Protein AF-A0A6C0GDD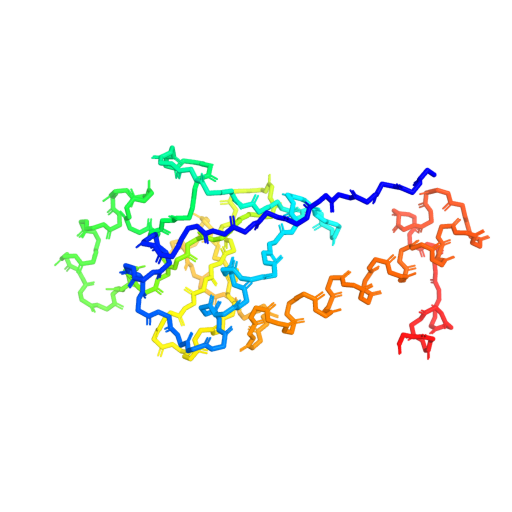3-F1 (afdb_monomer_lite)

Structure (mmCIF, N/CA/C/O backbone):
data_AF-A0A6C0GDD3-F1
#
_entry.id   AF-A0A6C0GDD3-F1
#
loop_
_atom_site.group_PDB
_atom_site.id
_atom_site.type_symbol
_atom_site.label_atom_id
_atom_site.label_alt_id
_atom_site.label_comp_id
_atom_site.label_asym_id
_atom_site.label_entity_id
_atom_site.label_seq_id
_atom_site.pdbx_PDB_ins_code
_atom_site.Cartn_x
_atom_site.Cartn_y
_atom_site.Cartn_z
_atom_site.occupancy
_atom_site.B_iso_or_equiv
_atom_site.auth_seq_id
_atom_site.auth_comp_id
_atom_site.auth_asym_id
_atom_site.auth_atom_id
_atom_site.pdbx_PDB_model_num
ATOM 1 N N . MET A 1 1 ? 23.479 -3.360 -11.610 1.00 35.59 1 MET A N 1
ATOM 2 C CA . MET A 1 1 ? 23.753 -3.430 -10.157 1.00 35.59 1 MET A CA 1
ATOM 3 C C . MET A 1 1 ? 22.566 -4.150 -9.536 1.00 35.59 1 MET A C 1
ATOM 5 O O . MET A 1 1 ? 21.450 -3.741 -9.815 1.00 35.59 1 MET A O 1
ATOM 9 N N . LYS A 1 2 ? 22.756 -5.288 -8.855 1.00 37.88 2 LYS A N 1
ATOM 10 C CA . LYS A 1 2 ? 21.639 -6.031 -8.245 1.00 37.88 2 LYS A CA 1
ATOM 11 C C . LYS A 1 2 ? 21.267 -5.348 -6.931 1.00 37.88 2 LYS A C 1
ATOM 13 O O . LYS A 1 2 ? 21.759 -5.759 -5.884 1.00 37.88 2 LYS A O 1
ATOM 18 N N . ASP A 1 3 ? 20.449 -4.304 -6.995 1.00 48.53 3 ASP A N 1
ATOM 19 C CA . ASP A 1 3 ? 19.828 -3.769 -5.786 1.00 48.53 3 ASP A CA 1
ATOM 20 C C . ASP A 1 3 ? 18.773 -4.767 -5.315 1.00 48.53 3 ASP A C 1
ATOM 22 O O . ASP A 1 3 ? 17.649 -4.859 -5.816 1.00 48.53 3 ASP A O 1
ATOM 26 N N . HIS A 1 4 ? 19.193 -5.599 -4.367 1.00 54.62 4 HIS A N 1
ATOM 27 C CA . HIS A 1 4 ? 18.285 -6.317 -3.497 1.00 54.62 4 HIS A CA 1
ATOM 28 C C . HIS A 1 4 ? 17.823 -5.324 -2.435 1.00 54.62 4 HIS A C 1
ATOM 30 O O . HIS A 1 4 ? 18.379 -5.296 -1.338 1.00 54.62 4 HIS A O 1
ATOM 36 N N . THR A 1 5 ? 16.847 -4.479 -2.772 1.00 60.00 5 THR A N 1
ATOM 37 C CA . THR A 1 5 ? 16.170 -3.656 -1.768 1.00 60.00 5 THR A CA 1
ATOM 38 C C . THR A 1 5 ? 15.570 -4.613 -0.736 1.00 60.00 5 THR A C 1
ATOM 40 O O . THR A 1 5 ? 14.774 -5.479 -1.119 1.00 60.00 5 THR A O 1
ATOM 43 N N . PRO A 1 6 ? 15.997 -4.557 0.537 1.00 77.00 6 PRO A N 1
ATOM 44 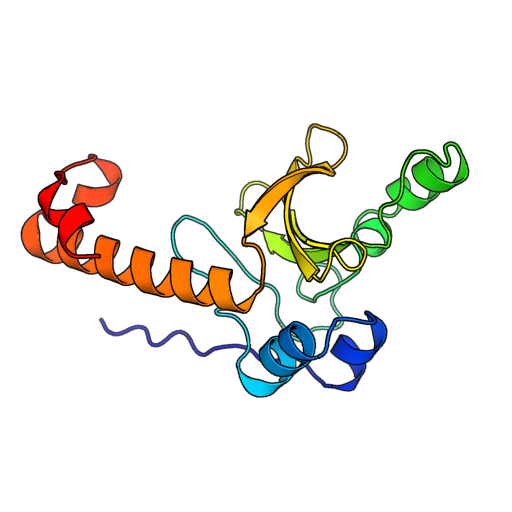C CA . PRO A 1 6 ? 15.458 -5.445 1.553 1.00 77.00 6 PRO A CA 1
ATOM 45 C C . PRO A 1 6 ? 13.966 -5.156 1.732 1.00 77.00 6 PRO A C 1
ATOM 47 O O . PRO A 1 6 ? 13.537 -4.005 1.659 1.00 77.00 6 PRO A O 1
ATOM 50 N N . LEU A 1 7 ? 13.181 -6.213 1.940 1.00 89.19 7 LEU A N 1
ATOM 51 C CA . LEU A 1 7 ? 11.780 -6.072 2.316 1.00 89.19 7 LEU A CA 1
ATOM 52 C C . LEU A 1 7 ? 11.701 -5.691 3.796 1.00 89.19 7 LEU A C 1
ATOM 54 O O . LEU A 1 7 ? 12.372 -6.293 4.638 1.00 89.19 7 LEU A O 1
ATOM 58 N N . SER A 1 8 ? 10.863 -4.709 4.093 1.00 92.06 8 SER A N 1
ATOM 59 C CA . SER A 1 8 ? 10.606 -4.190 5.429 1.00 92.06 8 SER A CA 1
ATOM 60 C C . SER A 1 8 ? 9.335 -4.829 5.984 1.00 92.06 8 SER A C 1
ATOM 62 O O . SER A 1 8 ? 8.241 -4.656 5.444 1.00 92.06 8 SER A O 1
ATOM 64 N N . THR A 1 9 ? 9.486 -5.612 7.051 1.00 96.38 9 THR A N 1
ATOM 65 C CA . THR A 1 9 ? 8.377 -6.225 7.797 1.00 96.38 9 THR A CA 1
ATOM 66 C C . THR A 1 9 ? 7.864 -5.299 8.893 1.00 96.38 9 THR A C 1
ATOM 68 O O . THR A 1 9 ? 8.597 -4.434 9.367 1.00 96.38 9 THR A O 1
ATOM 71 N N . PHE A 1 10 ? 6.648 -5.556 9.371 1.00 96.94 10 PHE A N 1
ATOM 72 C CA . PHE A 1 10 ? 6.016 -4.790 10.444 1.00 96.94 10 PHE A CA 1
ATOM 73 C C . PHE A 1 10 ? 5.876 -5.602 11.730 1.00 96.94 10 PHE A C 1
ATOM 75 O O . PHE A 1 10 ? 5.588 -6.802 11.702 1.00 96.94 10 PHE A O 1
ATOM 82 N N . SER A 1 11 ? 6.023 -4.937 12.875 1.00 97.06 11 SER A N 1
ATOM 83 C CA . SER A 1 11 ? 5.793 -5.535 14.184 1.00 97.06 11 SER A CA 1
ATOM 84 C C . SER A 1 11 ? 4.368 -6.072 14.321 1.00 97.06 11 SER A C 1
ATOM 86 O O . SER A 1 11 ? 3.378 -5.467 13.904 1.00 97.06 11 SER A O 1
ATOM 88 N N . VAL A 1 12 ? 4.258 -7.230 14.972 1.00 97.00 12 VAL A N 1
ATOM 89 C CA . VAL A 1 12 ? 2.978 -7.908 15.222 1.00 97.00 12 VAL A CA 1
ATOM 90 C C . VAL A 1 12 ? 1.973 -6.988 15.916 1.00 97.00 12 VAL A C 1
ATOM 92 O O . VAL A 1 12 ? 0.798 -6.987 15.551 1.00 97.00 12 VAL A O 1
ATOM 95 N N . ASP A 1 13 ? 2.418 -6.208 16.901 1.00 95.00 13 ASP A N 1
ATOM 96 C CA . ASP A 1 13 ? 1.537 -5.345 17.690 1.00 95.00 13 ASP A CA 1
ATOM 97 C C . ASP A 1 13 ? 0.953 -4.204 16.851 1.00 95.00 13 ASP A C 1
ATOM 99 O O . ASP A 1 13 ? -0.248 -3.935 16.944 1.00 95.00 13 ASP A O 1
ATOM 103 N N . ARG A 1 14 ? 1.754 -3.613 15.951 1.00 94.50 14 ARG A N 1
ATOM 104 C CA . ARG A 1 14 ? 1.276 -2.626 14.979 1.00 94.50 14 ARG A CA 1
ATOM 105 C C . ARG A 1 14 ? 0.213 -3.227 14.070 1.00 94.50 14 ARG A C 1
ATOM 107 O O . ARG A 1 14 ? -0.903 -2.715 14.012 1.00 94.50 14 ARG A O 1
ATOM 114 N N . VAL A 1 15 ? 0.521 -4.337 13.396 1.00 96.69 15 VAL A N 1
ATOM 115 C CA . VAL A 1 15 ? -0.388 -4.928 12.397 1.00 96.69 15 VAL A CA 1
ATOM 116 C C . VAL A 1 15 ? -1.690 -5.430 13.041 1.00 96.69 15 VAL A C 1
ATOM 118 O O . VAL A 1 15 ? -2.768 -5.272 12.465 1.00 96.69 15 VAL A O 1
ATOM 121 N N . ARG A 1 16 ? -1.633 -5.974 14.267 1.00 95.31 16 ARG A N 1
ATOM 122 C CA . ARG A 1 16 ? -2.823 -6.433 15.011 1.00 95.31 16 ARG A CA 1
ATOM 123 C C . ARG A 1 16 ? -3.846 -5.328 15.262 1.00 95.31 16 ARG A C 1
ATOM 125 O O . ARG A 1 16 ? -5.037 -5.627 15.328 1.00 95.31 16 ARG A O 1
ATOM 132 N N . SER A 1 17 ? -3.409 -4.075 15.389 1.00 93.62 17 SER A N 1
ATOM 133 C CA . SER A 1 17 ? -4.305 -2.945 15.664 1.00 93.62 17 SER A CA 1
ATOM 134 C C . SER A 1 17 ? -5.294 -2.653 14.522 1.00 93.62 17 SER A C 1
ATOM 136 O O . SER A 1 17 ? -6.352 -2.067 14.758 1.00 93.62 17 SER A O 1
ATOM 138 N N . PHE A 1 18 ? -4.998 -3.118 13.303 1.00 95.12 18 PHE A N 1
ATOM 139 C CA . PHE A 1 18 ? -5.755 -2.793 12.092 1.00 95.12 18 PHE A CA 1
ATOM 140 C C . PHE A 1 18 ? -6.824 -3.817 11.697 1.00 95.12 18 PHE A C 1
ATOM 142 O O . PHE A 1 18 ? -7.537 -3.591 10.725 1.00 95.12 18 PHE A O 1
ATOM 149 N N . GLN A 1 19 ? -6.961 -4.928 12.433 1.00 91.69 19 GLN A N 1
ATOM 150 C CA . GLN A 1 19 ? -7.981 -5.961 12.171 1.00 91.69 19 GLN A CA 1
ATOM 151 C C . GLN A 1 19 ? -7.948 -6.516 10.729 1.00 91.69 19 GLN A C 1
ATOM 153 O O . GLN A 1 19 ? -8.985 -6.807 10.136 1.00 91.69 19 GLN A O 1
ATOM 158 N N . LEU A 1 20 ? -6.749 -6.657 10.156 1.00 97.25 20 LEU A N 1
ATOM 159 C CA . LEU A 1 20 ? -6.557 -7.201 8.809 1.00 97.25 20 LEU A CA 1
ATOM 160 C C . LEU A 1 20 ? -6.942 -8.684 8.745 1.00 97.25 20 LEU A C 1
ATOM 162 O O . LEU A 1 20 ? -6.854 -9.407 9.743 1.00 97.25 20 LEU A O 1
ATOM 166 N N . ASN A 1 21 ? -7.308 -9.164 7.554 1.00 97.44 21 ASN A N 1
ATOM 167 C CA . ASN A 1 21 ? -7.478 -10.597 7.344 1.00 97.44 21 ASN A CA 1
ATOM 168 C C . ASN A 1 21 ? -6.135 -11.339 7.537 1.00 97.44 21 ASN A C 1
ATOM 170 O O . ASN A 1 21 ? -5.051 -10.749 7.488 1.00 97.44 21 ASN A O 1
ATOM 174 N N . LYS A 1 22 ? -6.204 -12.655 7.775 1.00 97.44 22 LYS A N 1
ATOM 175 C CA . LYS A 1 22 ? -5.021 -13.472 8.103 1.00 97.44 22 LYS A CA 1
ATOM 176 C C . LYS A 1 22 ? -3.934 -13.390 7.028 1.00 97.44 22 LYS A C 1
ATOM 178 O O . LYS A 1 22 ? -2.755 -13.369 7.354 1.00 97.44 22 LYS A O 1
ATOM 183 N N . LEU A 1 23 ? -4.336 -13.364 5.762 1.00 97.25 23 LEU A N 1
ATOM 184 C CA . LEU A 1 23 ? -3.420 -13.361 4.630 1.00 97.25 23 LEU A CA 1
ATOM 185 C C . LEU A 1 23 ? -2.612 -12.061 4.556 1.00 97.25 23 LEU A C 1
ATOM 187 O O . LEU A 1 23 ? -1.385 -12.106 4.494 1.00 97.25 23 LEU A O 1
ATOM 191 N N . THR A 1 24 ? -3.283 -10.913 4.643 1.00 98.38 24 THR A N 1
ATOM 192 C CA . THR A 1 24 ? -2.630 -9.601 4.676 1.00 98.38 24 THR A CA 1
ATOM 193 C C . THR A 1 24 ? -1.777 -9.435 5.932 1.00 98.38 24 THR A C 1
ATOM 195 O O . THR A 1 24 ? -0.657 -8.932 5.852 1.00 98.38 24 THR A O 1
ATOM 198 N N . PHE A 1 25 ? -2.269 -9.904 7.084 1.00 98.38 25 PHE A N 1
ATOM 199 C CA . PHE A 1 25 ? -1.514 -9.913 8.336 1.00 98.38 25 PHE A CA 1
ATOM 200 C C . PHE A 1 25 ? -0.194 -10.685 8.195 1.00 98.38 25 PHE A C 1
ATOM 202 O O . PHE A 1 25 ? 0.876 -10.146 8.479 1.00 98.38 25 PHE A O 1
ATOM 209 N N . ASP A 1 26 ? -0.263 -11.934 7.726 1.00 98.19 26 ASP A N 1
ATOM 210 C CA . ASP A 1 26 ? 0.910 -12.797 7.587 1.00 98.19 26 ASP A CA 1
ATOM 211 C C . ASP A 1 26 ? 1.913 -12.222 6.581 1.00 98.19 26 ASP A C 1
ATOM 213 O O . ASP A 1 26 ? 3.119 -12.347 6.796 1.00 98.19 26 ASP A O 1
ATOM 217 N N . PHE A 1 27 ? 1.435 -11.578 5.512 1.00 97.88 27 PHE A N 1
ATOM 218 C CA . PHE A 1 27 ? 2.297 -10.931 4.528 1.00 97.88 27 PHE A CA 1
ATOM 219 C C . PHE A 1 27 ? 3.085 -9.771 5.147 1.00 97.88 27 PHE A C 1
ATOM 221 O O . PHE A 1 27 ? 4.308 -9.752 5.053 1.00 97.88 27 PHE A O 1
ATOM 228 N N . LEU A 1 28 ? 2.422 -8.836 5.832 1.00 97.75 28 LEU A N 1
ATOM 229 C CA . LEU A 1 28 ? 3.092 -7.672 6.429 1.00 97.75 28 LEU A CA 1
ATOM 230 C C . LEU A 1 28 ? 4.093 -8.063 7.527 1.00 97.75 28 LEU A C 1
ATOM 232 O O . LEU A 1 28 ? 5.148 -7.443 7.650 1.00 97.75 28 LEU A O 1
ATOM 236 N N . VAL A 1 29 ? 3.785 -9.098 8.311 1.00 97.75 29 VAL A N 1
ATOM 237 C CA . VAL A 1 29 ? 4.639 -9.535 9.428 1.00 97.75 29 VAL A CA 1
ATOM 238 C C . VAL A 1 29 ? 5.812 -10.403 8.968 1.00 97.75 29 VAL A C 1
ATOM 240 O O . VAL A 1 29 ? 6.907 -10.265 9.505 1.00 97.75 29 VAL A O 1
ATOM 243 N N . ASN A 1 30 ? 5.608 -11.311 8.007 1.00 96.88 30 ASN A N 1
ATOM 244 C CA . ASN A 1 30 ? 6.617 -12.325 7.663 1.00 96.88 30 ASN A CA 1
ATOM 245 C C . ASN A 1 30 ? 7.342 -12.069 6.336 1.00 96.88 30 ASN A C 1
ATOM 247 O O . ASN A 1 30 ? 8.408 -12.644 6.122 1.00 96.88 30 ASN A O 1
ATOM 251 N N . ILE A 1 31 ? 6.758 -11.275 5.433 1.00 94.88 31 ILE A N 1
ATOM 252 C CA . ILE A 1 31 ? 7.302 -11.013 4.091 1.00 94.88 31 ILE A CA 1
ATOM 253 C C . ILE A 1 31 ? 7.720 -9.547 3.973 1.00 94.88 31 ILE A C 1
ATOM 255 O O . ILE A 1 31 ? 8.868 -9.266 3.643 1.00 94.88 31 ILE A O 1
ATOM 259 N N . GLY A 1 32 ? 6.812 -8.627 4.299 1.00 94.81 32 GLY A N 1
ATOM 260 C CA . GLY A 1 32 ? 7.050 -7.191 4.240 1.00 94.81 32 GLY A CA 1
ATOM 261 C C . GLY A 1 32 ? 6.872 -6.584 2.847 1.00 94.81 32 GLY A C 1
ATOM 262 O O . GLY A 1 32 ? 6.466 -7.250 1.895 1.00 94.81 32 GLY A O 1
ATOM 263 N N . LEU A 1 33 ? 7.162 -5.290 2.747 1.00 93.94 33 LEU A N 1
ATOM 264 C CA . LEU A 1 33 ? 7.079 -4.495 1.520 1.00 93.94 33 LEU A CA 1
ATOM 265 C C . LEU A 1 33 ? 8.463 -3.942 1.151 1.00 93.94 33 LEU A C 1
ATOM 267 O O . LEU A 1 33 ? 9.277 -3.715 2.044 1.00 93.94 33 LEU A O 1
ATOM 271 N N . PRO A 1 34 ? 8.773 -3.725 -0.137 1.00 92.56 34 PRO A N 1
ATOM 272 C CA . PRO A 1 34 ? 9.969 -2.970 -0.505 1.00 92.56 34 PRO A CA 1
ATOM 273 C C . PRO A 1 34 ? 9.804 -1.509 -0.073 1.00 92.56 34 PRO A C 1
ATOM 275 O O . PRO A 1 34 ? 8.682 -1.030 -0.021 1.00 92.56 34 PRO A O 1
ATOM 278 N N . ASN A 1 35 ? 10.886 -0.769 0.165 1.00 90.81 35 ASN A N 1
ATOM 279 C CA . ASN A 1 35 ? 10.767 0.668 0.470 1.00 90.81 35 ASN A CA 1
ATOM 280 C C . ASN A 1 35 ? 10.251 1.474 -0.734 1.00 90.81 35 ASN A C 1
ATOM 282 O O . ASN A 1 35 ? 9.495 2.428 -0.584 1.00 90.81 35 ASN A O 1
ATOM 286 N N . GLU A 1 36 ? 10.656 1.076 -1.936 1.00 91.19 36 GLU A N 1
ATOM 287 C CA . GLU A 1 36 ? 10.229 1.679 -3.191 1.00 91.19 36 GLU A CA 1
ATOM 288 C C . GLU A 1 36 ? 10.243 0.638 -4.310 1.00 91.19 36 GLU A C 1
ATOM 290 O O . GLU A 1 36 ? 11.025 -0.322 -4.287 1.00 91.19 36 GLU A O 1
ATOM 295 N N . CYS A 1 37 ? 9.374 0.815 -5.299 1.00 88.31 37 CYS A N 1
ATOM 296 C CA . CYS A 1 37 ? 9.425 0.066 -6.544 1.00 88.31 37 CYS A CA 1
ATOM 297 C C . CYS A 1 37 ? 8.873 0.883 -7.716 1.00 88.31 37 CYS A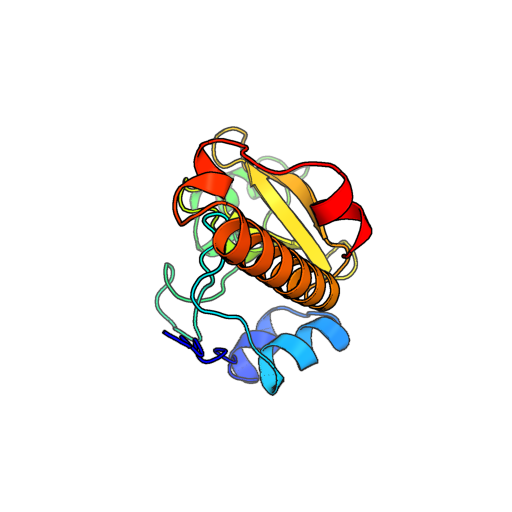 C 1
ATOM 299 O O . CYS A 1 37 ? 8.163 1.875 -7.556 1.00 88.31 37 CYS A O 1
ATOM 301 N N . ALA A 1 38 ? 9.224 0.466 -8.928 1.00 82.31 38 ALA A N 1
ATOM 302 C CA . ALA A 1 38 ? 8.675 1.074 -10.127 1.00 82.31 38 ALA A CA 1
ATOM 303 C C . ALA A 1 38 ? 7.200 0.654 -10.344 1.00 82.31 38 ALA A C 1
ATOM 305 O O . ALA A 1 38 ? 6.846 -0.474 -9.991 1.00 82.31 38 ALA A O 1
ATOM 306 N N . PRO A 1 39 ? 6.375 1.502 -10.988 1.00 76.06 39 PRO A N 1
ATOM 307 C CA . PRO A 1 39 ? 6.651 2.896 -11.337 1.00 76.06 39 PRO A CA 1
ATOM 308 C C . PRO A 1 39 ? 6.261 3.837 -10.185 1.00 76.06 39 PRO A C 1
ATOM 310 O O . PRO A 1 39 ? 5.088 3.954 -9.852 1.00 76.06 39 PRO A O 1
ATOM 313 N N . PHE A 1 40 ? 7.246 4.537 -9.612 1.00 86.19 40 PHE A N 1
ATOM 314 C CA . PHE A 1 40 ? 7.030 5.607 -8.625 1.00 86.19 40 PHE A CA 1
ATOM 315 C C . PHE A 1 40 ? 6.183 5.209 -7.403 1.00 86.19 40 PHE A C 1
ATOM 317 O O . PHE A 1 40 ? 5.432 6.022 -6.879 1.00 86.19 40 PHE A O 1
ATOM 324 N N . LEU A 1 41 ? 6.306 3.971 -6.925 1.00 92.56 41 LEU A N 1
ATOM 325 C CA . LEU A 1 41 ? 5.662 3.533 -5.690 1.00 92.56 41 LEU A CA 1
ATOM 326 C C . LEU A 1 41 ? 6.667 3.603 -4.545 1.00 92.56 41 LEU A C 1
ATOM 328 O O . LEU A 1 41 ? 7.799 3.132 -4.660 1.00 92.56 41 LEU A O 1
ATOM 332 N N . SER A 1 42 ? 6.231 4.158 -3.424 1.00 93.81 42 SER A N 1
ATOM 333 C CA . SER A 1 42 ? 6.965 4.168 -2.159 1.00 93.81 42 SER A CA 1
ATOM 334 C C . SER A 1 42 ? 6.098 3.527 -1.088 1.00 93.81 42 SER A C 1
ATOM 336 O O . SER A 1 42 ? 4.893 3.773 -1.053 1.00 93.81 42 SER A O 1
ATOM 338 N N . PHE A 1 43 ? 6.683 2.706 -0.220 1.00 95.19 43 PHE A N 1
ATOM 339 C CA . PHE A 1 43 ? 5.970 2.079 0.887 1.00 95.19 43 PHE A CA 1
ATOM 340 C C . PHE A 1 43 ? 6.567 2.477 2.226 1.00 95.19 43 PHE A C 1
ATOM 342 O O . PHE A 1 43 ? 7.752 2.781 2.360 1.00 95.19 43 PHE A O 1
ATOM 349 N N . PHE A 1 44 ? 5.694 2.478 3.220 1.00 95.06 44 PHE A N 1
ATOM 350 C CA . PHE A 1 44 ? 6.016 2.826 4.590 1.00 95.06 44 PHE A CA 1
ATOM 351 C C . PHE A 1 44 ? 6.741 1.693 5.317 1.00 95.06 44 PHE A C 1
ATOM 353 O O . PHE A 1 44 ? 6.718 0.533 4.910 1.00 95.06 44 PHE A O 1
ATOM 360 N N . GLU A 1 45 ? 7.392 2.053 6.415 1.00 94.12 45 GLU A N 1
ATOM 361 C CA . GLU A 1 45 ? 8.197 1.176 7.263 1.00 94.12 45 GLU A CA 1
ATOM 362 C C . GLU A 1 45 ? 7.537 0.970 8.635 1.00 94.12 45 GLU A C 1
ATOM 364 O O . GLU A 1 45 ? 6.513 1.572 8.966 1.00 94.12 45 GLU A O 1
ATOM 369 N N . ASP A 1 46 ? 8.100 0.099 9.471 1.00 95.50 46 ASP A N 1
ATOM 370 C CA . ASP A 1 46 ? 7.617 -0.075 10.843 1.00 95.50 46 ASP A CA 1
ATOM 371 C C . ASP A 1 46 ? 8.078 1.087 11.732 1.00 95.50 46 ASP A C 1
ATOM 373 O O . ASP A 1 46 ? 9.117 1.025 12.387 1.00 95.50 46 ASP A O 1
ATOM 377 N N . SER A 1 47 ? 7.314 2.181 11.712 1.00 95.06 47 SER A N 1
ATOM 378 C CA . SER A 1 47 ? 7.665 3.427 12.394 1.00 95.06 47 SER A CA 1
ATOM 379 C C . SER A 1 47 ? 6.470 4.078 13.082 1.00 95.06 47 SER A C 1
ATOM 381 O O . SER A 1 47 ? 5.369 4.149 12.541 1.00 95.06 47 SER A O 1
ATOM 383 N N . ASP A 1 48 ? 6.687 4.606 14.287 1.00 94.94 48 ASP A N 1
ATOM 384 C CA . ASP A 1 48 ? 5.701 5.418 15.012 1.00 94.94 48 ASP A CA 1
ATOM 385 C C . ASP A 1 48 ? 5.560 6.841 14.437 1.00 94.94 48 ASP A C 1
ATOM 387 O O . ASP A 1 48 ? 4.676 7.591 14.850 1.00 94.94 48 ASP A O 1
ATOM 391 N N . GLU A 1 49 ? 6.397 7.228 13.472 1.00 95.06 49 GLU A N 1
ATOM 392 C CA . GLU A 1 49 ? 6.292 8.516 12.788 1.00 95.06 49 GLU A CA 1
ATOM 393 C C . GLU A 1 49 ? 5.157 8.495 11.753 1.00 95.06 49 GLU A C 1
ATOM 395 O O . GLU A 1 49 ? 5.188 7.715 10.803 1.00 95.06 49 GLU A O 1
ATOM 400 N N . ILE A 1 50 ? 4.176 9.392 11.909 1.00 90.44 50 ILE A N 1
ATOM 401 C CA . ILE A 1 50 ? 2.901 9.385 11.165 1.00 90.44 50 ILE A CA 1
ATOM 402 C C . ILE A 1 50 ? 3.031 9.391 9.631 1.00 90.44 50 ILE A C 1
ATOM 404 O O . ILE A 1 50 ? 2.153 8.883 8.943 1.00 90.44 50 ILE A O 1
ATOM 408 N N . TYR A 1 51 ? 4.132 9.932 9.100 1.00 86.75 51 TYR A N 1
ATOM 409 C CA . TYR A 1 51 ? 4.403 10.031 7.659 1.00 86.75 51 TYR A CA 1
ATOM 410 C C . TYR A 1 51 ? 5.368 8.962 7.128 1.00 86.75 51 TYR A C 1
ATOM 412 O O . TYR A 1 51 ? 5.698 8.972 5.946 1.00 86.75 51 TYR A O 1
ATOM 420 N N . LYS A 1 5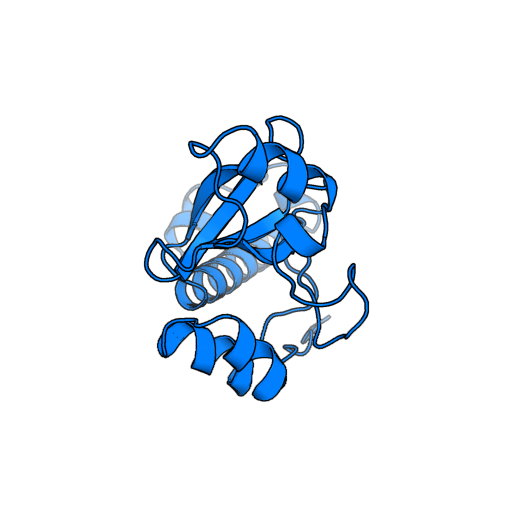2 ? 5.857 8.073 7.999 1.00 91.44 52 LYS A N 1
ATOM 421 C CA . LYS A 1 52 ? 6.760 6.971 7.632 1.00 91.44 52 LYS A CA 1
ATOM 422 C C . LYS A 1 52 ? 6.200 5.603 7.972 1.00 91.44 52 LYS A C 1
ATOM 424 O O . LYS A 1 52 ? 6.634 4.624 7.382 1.00 91.44 52 LYS A O 1
ATOM 429 N N . GLY A 1 53 ? 5.291 5.530 8.940 1.00 94.38 53 GLY A N 1
ATOM 430 C CA . GLY A 1 53 ? 4.632 4.300 9.347 1.00 94.38 53 GLY A CA 1
ATOM 431 C C . GLY A 1 53 ? 3.299 4.058 8.665 1.00 94.38 53 GLY A C 1
ATOM 432 O O . GLY A 1 53 ? 2.720 4.946 8.046 1.00 94.38 53 GLY A O 1
ATOM 433 N N . ILE A 1 54 ? 2.769 2.851 8.850 1.00 96.75 54 ILE A N 1
ATOM 434 C CA . ILE A 1 54 ? 1.388 2.541 8.471 1.00 96.75 54 ILE A CA 1
ATOM 435 C C . ILE A 1 54 ? 0.413 3.030 9.545 1.00 96.75 54 ILE A C 1
ATOM 437 O O . ILE A 1 54 ? 0.591 2.744 10.734 1.00 96.75 54 ILE A O 1
ATOM 441 N N . PHE A 1 55 ? -0.614 3.758 9.112 1.00 97.25 55 PHE A N 1
ATOM 442 C CA . PHE A 1 55 ? -1.645 4.372 9.952 1.00 97.25 55 PHE A CA 1
ATOM 443 C C . PHE A 1 55 ? -2.990 4.371 9.225 1.00 97.25 55 PHE A C 1
ATOM 445 O O . PHE A 1 55 ? -3.057 4.164 8.011 1.00 97.25 55 PHE A O 1
ATOM 452 N N . LYS A 1 56 ? -4.079 4.622 9.958 1.00 97.19 56 LYS A N 1
ATOM 453 C CA . LYS A 1 56 ? -5.370 4.886 9.319 1.00 97.19 56 LYS A CA 1
ATOM 454 C C . LYS A 1 56 ? -5.316 6.202 8.556 1.00 97.19 56 LYS A C 1
ATOM 456 O O . LYS A 1 56 ? -4.716 7.166 9.029 1.00 97.19 56 LYS A O 1
ATOM 461 N N . LEU A 1 57 ? -6.027 6.271 7.437 1.00 97.06 57 LEU A N 1
ATOM 462 C CA . LEU A 1 57 ? -6.141 7.493 6.642 1.00 97.06 57 LEU A CA 1
ATOM 463 C C . LEU A 1 57 ? -6.631 8.686 7.479 1.00 97.06 57 LEU A C 1
ATOM 465 O O . LEU A 1 57 ? -6.046 9.762 7.427 1.00 97.06 57 LEU A O 1
ATOM 469 N N . SER A 1 58 ? -7.653 8.475 8.306 1.00 96.06 58 SER A N 1
ATOM 470 C CA . SER A 1 58 ? -8.218 9.489 9.206 1.00 96.06 58 SER A CA 1
ATOM 471 C C . SER A 1 58 ? -7.259 9.954 10.306 1.00 96.06 58 SER A C 1
ATOM 473 O O . SER A 1 58 ? -7.405 11.063 10.817 1.00 96.06 58 SER A O 1
ATOM 475 N N . ASP A 1 59 ? -6.285 9.127 10.695 1.00 95.00 59 ASP A N 1
ATOM 476 C CA . ASP A 1 59 ? -5.268 9.513 11.673 1.00 95.00 59 ASP A CA 1
ATOM 477 C C . ASP A 1 59 ? -4.203 10.404 11.027 1.00 95.00 59 ASP A C 1
ATOM 479 O O . ASP A 1 59 ? -3.805 11.397 11.632 1.00 95.00 59 ASP A O 1
ATOM 483 N N . VAL A 1 60 ? -3.801 10.096 9.788 1.00 95.12 60 VAL A N 1
ATOM 484 C CA . VAL A 1 60 ? -2.849 10.907 9.008 1.00 95.12 60 VAL A CA 1
ATOM 485 C C . VAL A 1 60 ? -3.468 12.250 8.607 1.00 95.12 60 VAL A C 1
ATOM 487 O O . VAL A 1 60 ? -2.844 13.298 8.769 1.00 95.12 60 VAL A O 1
ATOM 490 N N . TYR A 1 61 ? -4.716 12.236 8.137 1.00 94.44 61 TYR A N 1
ATOM 491 C CA . TYR A 1 61 ? -5.453 13.419 7.696 1.00 94.44 61 TYR A CA 1
ATOM 492 C C . TYR A 1 61 ? -6.572 13.749 8.689 1.00 94.44 61 TYR A C 1
ATOM 494 O O . TYR A 1 61 ? -7.737 13.418 8.475 1.00 94.44 61 TYR A O 1
ATOM 502 N N . GLY A 1 62 ? -6.219 14.427 9.785 1.00 92.81 62 GLY A N 1
ATOM 503 C CA . GLY A 1 62 ? -7.128 14.658 10.917 1.00 92.81 62 GLY A CA 1
ATOM 504 C C . GLY A 1 62 ? -8.467 15.327 10.571 1.00 92.81 62 GLY A C 1
ATOM 505 O O . GLY A 1 62 ? -9.468 15.015 11.207 1.00 92.81 62 GLY A O 1
ATOM 506 N N . PHE A 1 63 ? -8.519 16.170 9.532 1.00 94.50 63 PHE A N 1
ATOM 507 C CA . PHE A 1 63 ? -9.760 16.820 9.078 1.00 94.50 63 PHE A CA 1
ATOM 508 C C . PHE A 1 63 ? -10.811 15.827 8.551 1.00 94.50 63 PHE A C 1
ATOM 510 O O . PHE A 1 63 ? -12.000 16.136 8.515 1.00 94.50 63 PHE A O 1
ATOM 517 N N . LEU A 1 64 ? -10.399 14.617 8.154 1.00 95.88 64 LEU A N 1
ATOM 518 C CA . LEU A 1 64 ? -11.322 13.573 7.713 1.00 95.88 64 LEU A CA 1
ATOM 519 C C . LEU A 1 64 ? -12.215 13.070 8.850 1.00 95.88 64 LEU A C 1
ATOM 521 O O . LEU A 1 64 ? -13.315 12.593 8.574 1.00 95.88 64 LEU A O 1
ATOM 525 N N . LYS A 1 65 ? -11.767 13.194 10.109 1.00 94.56 65 LYS A N 1
ATOM 526 C CA . LYS A 1 65 ? -12.577 12.860 11.291 1.00 94.56 65 LYS A CA 1
ATOM 527 C C . LYS A 1 65 ? -13.796 13.773 11.388 1.00 94.56 65 LYS A C 1
ATOM 529 O O . LYS A 1 65 ? -14.907 13.275 11.528 1.00 94.56 65 LYS A O 1
ATOM 534 N N . ASP A 1 66 ? -13.600 15.072 11.186 1.00 94.88 66 ASP A N 1
ATOM 535 C CA . ASP A 1 66 ? -14.691 16.049 11.192 1.00 94.88 66 ASP A CA 1
ATOM 536 C C . ASP A 1 66 ? -15.688 15.755 10.054 1.00 94.88 66 ASP A C 1
ATOM 538 O O . ASP A 1 66 ? -16.896 15.690 10.272 1.00 94.88 66 ASP A O 1
ATOM 542 N N . ILE A 1 67 ? -15.190 15.454 8.846 1.00 94.50 67 ILE A N 1
ATOM 543 C CA . ILE A 1 67 ? -16.037 15.136 7.682 1.00 94.50 67 ILE A CA 1
ATOM 544 C C . ILE A 1 67 ? -16.899 13.887 7.916 1.00 94.50 67 ILE A C 1
ATOM 546 O O . ILE A 1 67 ? -18.086 13.893 7.580 1.00 94.50 67 ILE A O 1
ATOM 550 N N . GLN A 1 68 ? -16.331 12.810 8.472 1.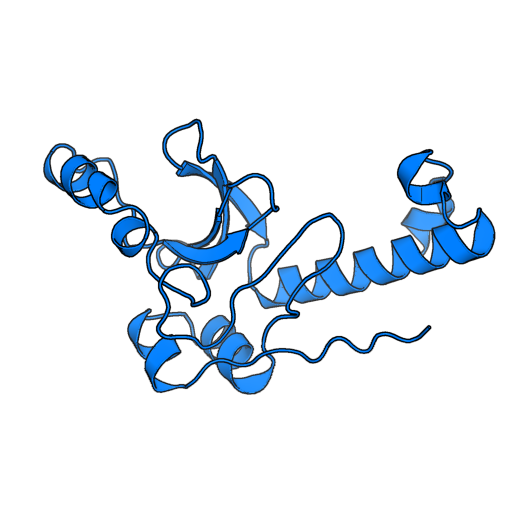00 94.00 68 GLN A N 1
ATOM 551 C CA . GLN A 1 68 ? -17.098 11.586 8.744 1.00 94.00 68 GLN A CA 1
ATOM 552 C C . GLN A 1 68 ? -18.080 11.750 9.918 1.00 94.00 68 GLN A C 1
ATOM 554 O O . GLN A 1 68 ? -19.123 11.096 9.932 1.00 94.00 68 GLN A O 1
ATOM 559 N N . GLU A 1 69 ? -17.776 12.618 10.891 1.00 93.12 69 GLU A N 1
ATOM 560 C CA . GLU A 1 69 ? -18.690 12.960 11.989 1.00 93.12 69 GLU A CA 1
ATOM 561 C C . GLU A 1 69 ? -19.886 13.786 11.494 1.00 93.12 69 GLU A C 1
ATOM 563 O O . GLU A 1 69 ? -21.026 13.526 11.887 1.00 93.12 69 GLU A O 1
ATOM 568 N N . GLU A 1 70 ? -19.649 14.742 10.593 1.00 95.56 70 GLU A N 1
ATOM 569 C CA . GLU A 1 70 ? -20.692 15.588 10.006 1.00 95.56 70 GLU A CA 1
ATOM 570 C C . GLU A 1 70 ? -21.537 14.857 8.952 1.00 95.56 70 GLU A C 1
ATOM 572 O O . GLU A 1 70 ? -22.715 15.177 8.761 1.00 95.56 70 GLU A O 1
ATOM 577 N N . ASN A 1 71 ? -20.962 13.868 8.260 1.00 90.88 71 ASN A N 1
ATOM 578 C CA . ASN A 1 71 ? -21.632 13.133 7.194 1.00 90.88 71 ASN A CA 1
ATOM 579 C C . ASN A 1 71 ? -21.294 11.638 7.228 1.00 90.88 71 ASN A C 1
ATOM 581 O O . ASN A 1 71 ? -20.273 11.186 6.710 1.00 90.88 71 ASN A O 1
ATOM 585 N N . SER A 1 72 ? -22.246 10.853 7.732 1.00 86.50 72 SER A N 1
ATOM 586 C CA . SER A 1 72 ? -22.134 9.398 7.878 1.00 86.50 72 SER A CA 1
ATOM 587 C C . SER A 1 72 ? -22.032 8.609 6.566 1.00 86.50 72 SER A C 1
ATOM 589 O O . SER A 1 72 ? -21.828 7.395 6.608 1.00 86.50 72 SER A O 1
ATOM 591 N N . ASN A 1 73 ? -22.171 9.258 5.402 1.00 89.12 73 ASN A N 1
ATOM 592 C CA . ASN A 1 73 ? -21.893 8.619 4.113 1.00 89.12 73 ASN A CA 1
ATOM 593 C C . ASN A 1 73 ? -20.391 8.452 3.854 1.00 89.12 73 ASN A C 1
ATOM 595 O O . ASN A 1 73 ? -20.012 7.626 3.024 1.00 89.12 73 ASN A O 1
ATOM 599 N N . TYR A 1 74 ? -19.544 9.209 4.553 1.00 90.44 74 TYR A N 1
ATOM 600 C CA . TYR A 1 74 ? -18.100 9.040 4.494 1.00 90.44 74 TYR A CA 1
ATOM 601 C C . TYR A 1 74 ? -17.619 8.117 5.612 1.00 90.44 74 TYR A C 1
ATOM 603 O O . TYR A 1 74 ? -18.083 8.157 6.748 1.00 90.44 74 TYR A O 1
ATOM 611 N N . SER A 1 75 ? -16.661 7.262 5.275 1.00 91.69 75 SER A N 1
ATOM 612 C CA . SER A 1 75 ? -15.957 6.397 6.215 1.00 91.69 75 SER A CA 1
ATOM 613 C C . SER A 1 75 ? -14.513 6.368 5.741 1.00 91.69 75 SER A C 1
ATOM 615 O O . SER A 1 75 ? -14.280 5.995 4.592 1.00 91.69 75 SER A O 1
ATOM 617 N N . PHE A 1 76 ? -13.562 6.764 6.586 1.00 96.44 76 PHE A N 1
ATOM 618 C CA . PHE A 1 76 ? -12.135 6.759 6.235 1.00 96.44 76 PHE A CA 1
ATOM 619 C C . PHE A 1 76 ? -11.315 5.800 7.109 1.00 96.44 76 PHE A C 1
ATOM 621 O O . PHE A 1 76 ? -10.252 5.342 6.698 1.00 96.44 76 PHE A O 1
ATOM 628 N N . ASP A 1 77 ? -11.846 5.410 8.272 1.00 95.62 77 ASP A N 1
ATOM 629 C CA . ASP A 1 77 ? -11.183 4.521 9.238 1.00 95.62 77 ASP A CA 1
ATOM 630 C C . ASP A 1 77 ? -10.892 3.103 8.720 1.00 95.62 77 ASP A C 1
ATOM 632 O O . ASP A 1 77 ? -10.110 2.377 9.337 1.00 95.62 77 ASP A O 1
ATOM 636 N N . GLN A 1 78 ? -11.523 2.681 7.617 1.00 96.50 78 GLN A N 1
ATOM 637 C CA . GLN A 1 78 ? -11.238 1.386 6.995 1.00 96.50 78 GLN A CA 1
ATOM 638 C C . GLN A 1 78 ? -9.951 1.369 6.166 1.00 96.50 78 GLN A C 1
ATOM 640 O O . GLN A 1 78 ? -9.511 0.286 5.788 1.00 96.50 78 GLN A O 1
ATOM 645 N N . TYR A 1 79 ? -9.384 2.532 5.845 1.00 98.25 79 TYR A N 1
ATOM 646 C CA . TYR A 1 79 ? -8.199 2.635 5.002 1.00 98.25 79 TYR A CA 1
ATOM 647 C C . TYR A 1 79 ? -6.940 2.667 5.854 1.00 98.25 79 TYR A C 1
ATOM 649 O O . TYR A 1 79 ? -6.745 3.598 6.635 1.00 98.25 79 TYR A O 1
ATOM 657 N N . ILE A 1 80 ? -6.078 1.668 5.682 1.00 98.31 80 ILE A N 1
ATOM 658 C CA . ILE A 1 80 ? -4.741 1.634 6.283 1.00 98.31 80 ILE A CA 1
ATOM 659 C C . ILE A 1 80 ? -3.740 2.009 5.202 1.00 98.31 80 ILE A C 1
ATOM 661 O O . ILE A 1 80 ? -3.570 1.246 4.252 1.00 98.31 80 ILE A O 1
ATOM 665 N N . ILE A 1 81 ? -3.104 3.173 5.323 1.00 97.69 81 ILE A N 1
ATOM 666 C CA . ILE A 1 81 ? -2.122 3.624 4.339 1.00 97.69 81 ILE A CA 1
ATOM 667 C C . ILE A 1 81 ? -0.861 2.776 4.480 1.00 97.69 81 ILE A C 1
ATOM 669 O O . ILE A 1 81 ? -0.321 2.641 5.578 1.00 97.69 81 ILE A O 1
ATOM 673 N N . ILE A 1 82 ? -0.401 2.226 3.361 1.00 97.19 82 ILE A N 1
ATOM 674 C CA . ILE A 1 82 ? 0.814 1.413 3.269 1.00 97.19 82 ILE A CA 1
ATOM 675 C C . ILE A 1 82 ? 1.904 2.053 2.409 1.00 97.19 82 ILE A C 1
ATOM 677 O O . ILE A 1 82 ? 3.031 1.568 2.408 1.00 97.19 82 ILE A O 1
ATOM 681 N N . GLY A 1 83 ? 1.588 3.131 1.692 1.00 96.06 83 GLY A N 1
ATOM 682 C CA . GLY A 1 83 ? 2.526 3.811 0.810 1.00 96.06 83 GLY A CA 1
ATOM 683 C C . GLY A 1 83 ? 1.894 4.959 0.029 1.00 96.06 83 GLY A C 1
ATOM 684 O O . GLY A 1 83 ? 0.781 5.389 0.337 1.00 96.06 83 GLY A O 1
ATOM 685 N N . SER A 1 84 ? 2.596 5.432 -1.000 1.00 95.50 84 SER A N 1
ATOM 686 C CA . SER A 1 84 ? 2.121 6.459 -1.930 1.00 95.50 84 SER A CA 1
ATOM 687 C C . SER A 1 84 ? 2.678 6.272 -3.340 1.00 95.50 84 SER A C 1
ATOM 689 O O . SER A 1 84 ? 3.705 5.618 -3.537 1.00 95.50 84 SER A O 1
ATOM 691 N N . ASP A 1 85 ? 2.037 6.927 -4.302 1.00 94.56 85 ASP A N 1
ATOM 692 C CA . ASP A 1 85 ? 2.515 7.073 -5.682 1.00 94.56 85 ASP A CA 1
ATOM 693 C C . ASP A 1 85 ? 3.523 8.226 -5.881 1.00 94.56 85 ASP A C 1
ATOM 695 O O . ASP A 1 85 ? 3.721 8.704 -7.000 1.00 94.56 85 ASP A O 1
ATOM 699 N N . VAL A 1 86 ? 4.110 8.743 -4.789 1.00 88.25 86 VAL A N 1
ATOM 700 C CA . VAL A 1 86 ? 5.065 9.871 -4.784 1.00 88.25 86 VAL A CA 1
ATOM 701 C C . VAL A 1 86 ? 4.455 11.207 -5.265 1.00 88.25 86 VAL A C 1
ATOM 703 O O . VAL A 1 86 ? 5.103 12.249 -5.183 1.00 88.25 86 VAL A O 1
ATOM 706 N N . SER A 1 87 ? 3.178 11.223 -5.658 1.00 89.25 87 SER A N 1
ATOM 707 C CA . SER A 1 87 ? 2.411 12.414 -6.052 1.00 89.25 87 SER A CA 1
ATOM 708 C C . SER A 1 87 ? 1.381 12.824 -4.997 1.00 89.25 87 SER A C 1
ATOM 710 O O . SER A 1 87 ? 0.536 13.674 -5.256 1.00 89.25 87 SER A O 1
ATOM 712 N N . GLY A 1 88 ? 1.463 12.238 -3.799 1.00 86.56 88 GLY A N 1
ATOM 713 C CA . GLY A 1 88 ? 0.598 12.556 -2.664 1.00 86.56 88 GLY A CA 1
ATOM 714 C C . GLY A 1 88 ? -0.618 11.644 -2.513 1.00 86.56 88 GLY A C 1
ATOM 715 O O . GLY A 1 88 ? -1.303 11.758 -1.499 1.00 86.56 88 GLY A O 1
ATOM 716 N N . ASN A 1 89 ? -0.861 10.712 -3.443 1.00 95.88 89 ASN A N 1
ATOM 717 C CA . ASN A 1 89 ? -2.000 9.799 -3.366 1.00 95.88 89 ASN A CA 1
ATOM 718 C C . ASN A 1 89 ? -1.652 8.563 -2.524 1.00 95.88 89 ASN A C 1
ATOM 720 O O . ASN A 1 89 ? -0.708 7.833 -2.858 1.00 95.88 89 ASN A O 1
ATOM 724 N N . PRO A 1 90 ? -2.392 8.299 -1.433 1.00 97.25 90 PRO A N 1
ATOM 725 C CA . PRO A 1 90 ? -2.168 7.120 -0.614 1.00 97.25 90 PRO A CA 1
ATOM 726 C C . PRO A 1 90 ? -2.474 5.815 -1.354 1.00 97.25 90 PRO A C 1
ATOM 728 O O . PRO A 1 90 ? -3.501 5.675 -2.017 1.00 97.25 90 PRO A O 1
ATOM 731 N N . ILE A 1 91 ? -1.626 4.814 -1.134 1.00 97.75 91 ILE A N 1
ATOM 732 C CA . ILE A 1 91 ? -1.918 3.408 -1.420 1.00 97.75 91 ILE A CA 1
ATOM 733 C C . ILE A 1 91 ? -2.389 2.793 -0.108 1.00 97.75 91 ILE A C 1
ATOM 735 O O . ILE A 1 91 ? -1.665 2.842 0.891 1.00 97.75 91 ILE A O 1
ATOM 739 N N . ALA A 1 92 ? -3.595 2.233 -0.081 1.00 98.38 92 ALA A N 1
ATOM 740 C CA . ALA A 1 92 ? -4.233 1.805 1.155 1.00 98.38 92 ALA A CA 1
ATOM 741 C C . ALA A 1 92 ? -4.848 0.406 1.074 1.00 98.38 92 ALA A C 1
ATOM 743 O O . ALA A 1 92 ? -5.379 -0.017 0.051 1.00 98.38 92 ALA A O 1
ATOM 744 N N . ILE A 1 93 ? -4.832 -0.294 2.207 1.00 98.69 93 ILE A N 1
ATOM 745 C CA . ILE A 1 93 ? -5.601 -1.521 2.421 1.00 98.69 93 ILE A CA 1
ATOM 746 C C . ILE A 1 93 ? -7.006 -1.134 2.882 1.00 98.69 93 ILE A C 1
ATOM 748 O O . ILE A 1 93 ? -7.147 -0.421 3.878 1.00 98.69 93 ILE A O 1
ATOM 752 N N . ASN A 1 94 ? -8.043 -1.656 2.225 1.00 98.38 94 ASN A N 1
ATOM 753 C CA . ASN A 1 94 ? -9.429 -1.478 2.654 1.00 98.38 94 ASN A CA 1
ATOM 754 C C . ASN A 1 94 ? -9.907 -2.648 3.526 1.00 98.38 94 ASN A C 1
ATOM 756 O O . ASN A 1 94 ? -10.270 -3.720 3.036 1.00 98.38 94 ASN A O 1
ATOM 760 N N . THR A 1 95 ? -9.977 -2.430 4.838 1.00 97.75 95 THR A N 1
ATOM 761 C CA . THR A 1 95 ? -10.363 -3.469 5.809 1.00 97.75 95 THR A CA 1
ATOM 762 C C . THR A 1 95 ? -11.835 -3.881 5.732 1.00 97.75 95 THR A C 1
ATOM 764 O O . THR A 1 95 ? -12.191 -4.958 6.204 1.00 97.75 95 THR A O 1
ATOM 767 N N . LYS A 1 96 ? -12.700 -3.080 5.094 1.00 96.44 96 LYS A N 1
ATOM 768 C CA . LYS A 1 96 ? -14.121 -3.411 4.877 1.00 96.44 96 LYS A CA 1
ATOM 769 C C . LYS A 1 96 ? -14.379 -4.185 3.581 1.00 96.44 96 LYS A C 1
ATOM 771 O O . LYS A 1 96 ? -15.478 -4.707 3.410 1.00 96.44 96 LYS A O 1
ATOM 776 N N . LYS A 1 97 ? -13.396 -4.271 2.680 1.00 96.88 97 LYS A N 1
ATOM 777 C CA . LYS A 1 97 ? -13.492 -4.971 1.389 1.00 96.88 97 LYS A CA 1
ATOM 778 C C . LYS A 1 97 ? -12.432 -6.071 1.283 1.00 96.88 97 LYS A C 1
ATOM 780 O O . LYS A 1 97 ? -11.619 -6.054 0.373 1.00 96.88 97 LYS A O 1
ATOM 785 N N . ASP A 1 98 ? -12.413 -6.988 2.247 1.00 97.31 98 ASP A N 1
ATOM 786 C CA . ASP A 1 98 ? -11.492 -8.142 2.285 1.00 97.31 98 ASP A CA 1
ATOM 787 C C . ASP A 1 98 ? -10.005 -7.796 2.044 1.00 97.31 98 ASP A C 1
ATOM 789 O O . ASP A 1 98 ? -9.258 -8.544 1.420 1.00 97.31 98 ASP A O 1
ATOM 793 N N . CYS A 1 99 ? -9.568 -6.634 2.541 1.00 98.50 99 CYS A N 1
ATOM 794 C CA . CYS A 1 99 ? -8.193 -6.154 2.415 1.00 98.50 99 CYS A CA 1
ATOM 795 C C . CYS A 1 99 ? -7.682 -6.032 0.964 1.00 98.50 99 CYS A C 1
ATOM 797 O O . CYS A 1 99 ? -6.484 -6.222 0.724 1.00 98.50 99 CYS A O 1
ATOM 799 N N . ILE A 1 100 ? -8.550 -5.660 0.011 1.00 98.56 100 ILE A N 1
ATOM 800 C CA . ILE A 1 100 ? -8.085 -5.174 -1.297 1.00 98.56 100 ILE A CA 1
ATOM 801 C C . ILE A 1 100 ? -7.187 -3.939 -1.133 1.00 98.56 100 ILE A C 1
ATOM 803 O O . ILE A 1 100 ? -7.289 -3.203 -0.145 1.00 98.56 100 ILE A O 1
ATOM 807 N N . ILE A 1 101 ? -6.334 -3.712 -2.127 1.00 98.56 101 ILE A N 1
ATOM 808 C CA . ILE A 1 101 ? -5.507 -2.516 -2.249 1.00 98.56 101 ILE A CA 1
ATOM 809 C C . ILE A 1 101 ? -6.237 -1.511 -3.134 1.00 98.56 101 ILE A C 1
ATOM 811 O O . ILE A 1 101 ? -6.633 -1.829 -4.260 1.00 98.56 101 ILE A O 1
ATOM 815 N N . GLU A 1 102 ? -6.404 -0.300 -2.620 1.00 98.50 102 GLU A N 1
ATOM 816 C CA . GLU A 1 102 ? -6.993 0.829 -3.329 1.00 98.50 102 GLU A CA 1
ATOM 817 C C . GLU A 1 102 ? -5.997 1.998 -3.349 1.00 98.50 102 GLU A C 1
ATOM 819 O O . GLU A 1 102 ? -5.280 2.247 -2.379 1.00 98.50 102 GLU A O 1
ATOM 824 N N . TRP A 1 103 ? -5.950 2.700 -4.476 1.00 98.00 103 TRP A N 1
ATOM 825 C CA . TRP A 1 103 ? -5.279 3.988 -4.624 1.00 98.00 103 TRP A CA 1
ATOM 826 C C . TRP A 1 103 ? -6.304 5.084 -4.330 1.00 98.00 103 TRP A C 1
ATOM 828 O O . TRP A 1 103 ? -7.444 4.997 -4.793 1.00 98.00 103 TRP A O 1
ATOM 838 N N . LEU A 1 104 ? -5.937 6.068 -3.513 1.00 98.19 104 LEU A N 1
ATOM 839 C CA . LEU A 1 104 ? -6.859 7.082 -3.008 1.00 98.19 104 LEU A CA 1
ATOM 840 C C . LEU A 1 104 ? -6.502 8.457 -3.578 1.00 98.19 104 LEU A C 1
ATOM 842 O O . LEU A 1 104 ? -5.422 8.970 -3.293 1.00 98.19 104 LEU A O 1
ATOM 846 N N . ASP A 1 105 ? -7.419 9.063 -4.331 1.00 97.25 105 ASP A N 1
ATOM 847 C CA . ASP A 1 105 ? -7.198 10.367 -4.964 1.00 97.25 105 ASP A CA 1
ATOM 848 C C . ASP A 1 105 ? -7.232 11.496 -3.925 1.00 97.25 105 ASP A C 1
ATOM 850 O O . ASP A 1 105 ? -8.297 11.873 -3.429 1.00 97.25 105 ASP A O 1
ATOM 854 N N . HIS A 1 106 ? -6.071 12.044 -3.568 1.00 94.25 106 HIS A N 1
ATOM 855 C CA . HIS A 1 106 ? -5.995 13.081 -2.536 1.00 94.25 106 HIS A CA 1
ATOM 856 C C . HIS A 1 106 ? -6.617 14.424 -2.960 1.00 94.25 106 HIS A C 1
ATOM 858 O O . HIS A 1 106 ? -6.930 15.239 -2.089 1.00 94.25 106 HIS A O 1
ATOM 864 N N . GLU A 1 107 ? -6.842 14.642 -4.259 1.00 94.75 107 GLU A N 1
ATOM 865 C CA . GLU A 1 107 ? -7.481 15.846 -4.805 1.00 94.75 107 GLU A CA 1
ATOM 866 C C . GLU A 1 107 ? -9.013 15.702 -4.896 1.00 94.75 107 GLU A C 1
ATOM 868 O O . GLU A 1 107 ? -9.731 16.701 -4.970 1.00 94.75 107 GLU A O 1
ATOM 873 N N . ASP A 1 108 ? -9.535 14.473 -4.827 1.00 95.25 108 ASP A N 1
ATOM 874 C CA . ASP A 1 108 ? -10.970 14.154 -4.868 1.00 95.25 108 ASP A CA 1
ATOM 875 C C . ASP A 1 108 ? -11.436 13.454 -3.584 1.00 95.25 108 ASP A C 1
ATOM 877 O O . ASP A 1 108 ? -12.026 12.374 -3.592 1.00 95.25 108 ASP A O 1
ATOM 881 N N . LEU A 1 109 ? -11.132 14.073 -2.439 1.00 94.75 109 LEU A N 1
ATOM 882 C CA . LEU A 1 109 ? -11.557 13.617 -1.110 1.00 94.75 109 LEU A CA 1
ATOM 883 C C . LEU A 1 109 ? -11.260 12.124 -0.852 1.00 94.75 109 LEU A C 1
ATOM 885 O O . LEU A 1 109 ? -12.060 11.405 -0.247 1.00 94.75 109 LEU A O 1
ATOM 889 N N . PHE A 1 110 ? -10.099 11.655 -1.307 1.00 96.81 110 PHE A N 1
ATOM 890 C CA . PHE A 1 110 ? -9.672 10.259 -1.211 1.00 96.81 110 PHE A CA 1
ATOM 891 C C . PHE A 1 110 ? -10.654 9.288 -1.869 1.00 96.81 110 PHE A C 1
ATOM 893 O O . PHE A 1 110 ? -10.915 8.200 -1.338 1.00 96.81 110 PHE A O 1
ATOM 900 N N . SER A 1 111 ? -11.215 9.666 -3.022 1.00 96.12 111 SER A N 1
ATOM 901 C CA . SER A 1 111 ? -12.015 8.750 -3.824 1.00 96.12 111 SER A CA 1
ATOM 902 C C . SER A 1 111 ? -11.172 7.524 -4.187 1.00 96.12 111 SER A C 1
ATOM 904 O O . SER A 1 111 ? -10.008 7.609 -4.583 1.00 96.12 111 SER A O 1
ATOM 906 N N . ALA A 1 112 ? -11.739 6.345 -3.928 1.00 97.62 112 ALA A N 1
ATOM 907 C CA . ALA A 1 112 ? -10.996 5.096 -3.978 1.00 97.62 112 ALA A CA 1
ATOM 908 C C . ALA A 1 112 ? -11.064 4.472 -5.372 1.00 97.62 112 ALA A C 1
ATOM 910 O O . ALA A 1 112 ? -12.152 4.238 -5.908 1.00 97.62 112 ALA A O 1
ATOM 911 N N . GLN A 1 113 ? -9.901 4.128 -5.918 1.00 97.88 113 GLN A N 1
ATOM 912 C CA . GLN A 1 113 ? -9.758 3.365 -7.149 1.00 97.88 113 GLN A CA 1
ATOM 913 C C . GLN A 1 113 ? -9.147 1.999 -6.848 1.00 97.88 113 GLN A C 1
ATOM 915 O O . GLN A 1 113 ? -8.215 1.871 -6.056 1.00 97.88 113 GLN A O 1
ATOM 920 N N . PHE A 1 114 ? -9.684 0.957 -7.479 1.00 98.19 114 PHE A N 1
ATOM 921 C CA . PHE A 1 114 ? -9.161 -0.397 -7.331 1.00 98.19 114 PHE A CA 1
ATOM 922 C C . PHE A 1 114 ? -7.729 -0.488 -7.876 1.00 98.19 114 PHE A C 1
ATOM 924 O O . PHE A 1 114 ? -7.484 -0.080 -9.009 1.00 98.19 114 PHE A O 1
ATOM 931 N N . MET A 1 115 ? -6.818 -1.077 -7.095 1.00 96.69 115 MET A N 1
ATOM 932 C CA . MET A 1 115 ? -5.435 -1.330 -7.509 1.00 96.69 115 MET A CA 1
ATOM 933 C C . MET A 1 115 ? -5.153 -2.835 -7.615 1.00 96.69 115 MET A C 1
ATOM 935 O O . MET A 1 115 ? -4.829 -3.334 -8.689 1.00 96.69 115 MET A O 1
ATOM 939 N N . ASN A 1 116 ? -5.346 -3.590 -6.528 1.00 98.19 116 ASN A N 1
ATOM 940 C CA . ASN A 1 116 ? -5.136 -5.044 -6.494 1.00 98.19 116 ASN A CA 1
ATOM 941 C C . ASN A 1 116 ? -6.126 -5.717 -5.538 1.00 98.19 116 ASN A C 1
ATOM 943 O O . ASN A 1 116 ? -6.546 -5.118 -4.552 1.00 98.19 116 ASN A O 1
ATOM 947 N N . SER A 1 117 ? -6.468 -6.992 -5.759 1.00 98.06 117 SER A N 1
ATOM 948 C CA . SER A 1 117 ? -7.406 -7.689 -4.862 1.00 98.06 117 SER A CA 1
ATOM 949 C C . SER A 1 117 ? -6.767 -8.162 -3.552 1.00 98.06 117 SER A C 1
ATOM 951 O O . SER A 1 117 ? -7.478 -8.616 -2.665 1.00 98.06 117 SER A O 1
ATOM 953 N N . SER A 1 118 ? -5.443 -8.074 -3.407 1.00 98.25 118 SER A N 1
ATOM 954 C CA . SER A 1 118 ? -4.734 -8.337 -2.148 1.00 98.25 118 SER A CA 1
ATOM 955 C C . SER A 1 118 ? -3.313 -7.776 -2.184 1.00 98.25 118 SER A C 1
ATOM 957 O O . SER A 1 118 ? -2.768 -7.497 -3.255 1.00 98.25 118 SER A O 1
ATOM 959 N N . ILE A 1 119 ? -2.680 -7.683 -1.012 1.00 97.62 119 ILE A N 1
ATOM 960 C CA . ILE A 1 119 ? -1.267 -7.298 -0.900 1.00 97.62 119 ILE A CA 1
ATOM 961 C C . ILE A 1 119 ? -0.329 -8.320 -1.565 1.00 97.62 119 ILE A C 1
ATOM 963 O O . ILE A 1 119 ? 0.693 -7.934 -2.126 1.00 97.62 119 ILE A O 1
ATOM 967 N N . GLN A 1 120 ? -0.691 -9.610 -1.573 1.00 96.75 120 GLN A N 1
ATOM 968 C CA . GLN A 1 120 ? 0.101 -10.636 -2.259 1.00 96.75 120 GLN A CA 1
ATOM 969 C C . GLN A 1 120 ? 0.066 -10.454 -3.770 1.00 96.75 120 GLN A C 1
ATOM 971 O O . GLN A 1 120 ? 1.118 -10.450 -4.398 1.00 96.75 120 GLN A O 1
ATOM 976 N N . GLN A 1 121 ? -1.121 -10.222 -4.337 1.00 96.88 121 GLN A N 1
ATOM 977 C CA . GLN A 1 121 ? -1.252 -9.932 -5.765 1.00 96.88 121 GLN A CA 1
ATOM 978 C C . GLN A 1 121 ? -0.539 -8.637 -6.152 1.00 96.88 121 GLN A C 1
ATOM 980 O O . GLN A 1 121 ? 0.071 -8.581 -7.211 1.00 96.88 121 GLN A O 1
ATOM 985 N N . MET A 1 122 ? -0.566 -7.608 -5.298 1.00 96.06 122 MET A N 1
ATOM 986 C CA . MET A 1 122 ? 0.237 -6.403 -5.524 1.00 96.06 122 MET A CA 1
ATOM 987 C C . MET A 1 122 ? 1.733 -6.742 -5.573 1.00 96.06 122 MET A C 1
ATOM 989 O O . MET A 1 122 ? 2.424 -6.329 -6.501 1.00 96.06 122 MET A O 1
ATOM 993 N N . GLY A 1 123 ? 2.228 -7.542 -4.623 1.00 93.81 123 GLY A N 1
ATOM 994 C CA . GLY A 1 123 ? 3.610 -8.026 -4.626 1.00 93.81 123 GLY A CA 1
ATOM 995 C C . GLY A 1 123 ? 3.967 -8.813 -5.893 1.00 93.81 123 GLY A C 1
ATOM 996 O O . GLY A 1 123 ? 5.019 -8.579 -6.484 1.00 93.81 123 GLY A O 1
ATOM 997 N N . GLU A 1 124 ? 3.081 -9.698 -6.351 1.00 93.56 124 GLU A N 1
ATOM 998 C CA . GLU A 1 124 ? 3.237 -10.441 -7.608 1.00 93.56 124 GLU A CA 1
ATOM 999 C C . GLU A 1 124 ? 3.294 -9.497 -8.819 1.00 93.56 124 GLU A C 1
ATOM 1001 O O . GLU A 1 124 ? 4.223 -9.599 -9.621 1.00 93.56 124 GLU A O 1
ATOM 1006 N N . CYS A 1 125 ? 2.376 -8.528 -8.917 1.00 93.44 125 CYS A N 1
ATOM 1007 C CA . CYS A 1 125 ? 2.372 -7.517 -9.975 1.00 93.44 125 CYS A CA 1
ATOM 1008 C C . CYS A 1 125 ? 3.669 -6.698 -9.997 1.00 93.44 125 CYS A C 1
ATOM 1010 O O . CYS A 1 125 ? 4.231 -6.485 -11.068 1.00 93.44 125 CYS A O 1
ATOM 1012 N N . ILE A 1 126 ? 4.182 -6.286 -8.833 1.00 91.38 126 ILE A N 1
ATOM 1013 C CA . ILE A 1 126 ? 5.453 -5.552 -8.726 1.00 91.38 126 ILE A CA 1
ATOM 1014 C C . ILE A 1 126 ? 6.617 -6.404 -9.243 1.00 91.38 126 ILE A C 1
ATOM 1016 O O . ILE A 1 126 ? 7.481 -5.903 -9.962 1.00 91.38 126 ILE A O 1
ATOM 1020 N N . VAL A 1 127 ? 6.652 -7.696 -8.904 1.00 90.62 127 VAL A N 1
ATOM 1021 C CA . VAL A 1 127 ? 7.703 -8.612 -9.376 1.00 90.62 127 VAL A CA 1
ATOM 1022 C C . VAL A 1 127 ? 7.637 -8.798 -10.891 1.00 90.62 127 VAL A C 1
ATOM 1024 O O . VAL A 1 127 ? 8.678 -8.760 -11.546 1.00 90.62 127 VAL A O 1
ATOM 1027 N N . VAL A 1 128 ? 6.440 -8.990 -11.448 1.00 91.56 128 VAL A N 1
ATOM 1028 C CA . VAL A 1 128 ? 6.229 -9.132 -12.897 1.00 91.56 128 VAL A CA 1
ATOM 1029 C C . VAL A 1 128 ? 6.629 -7.845 -13.623 1.00 91.56 128 VAL A C 1
ATOM 1031 O O . VAL A 1 128 ? 7.438 -7.891 -14.546 1.00 91.56 128 VAL A O 1
ATOM 1034 N N . TYR A 1 129 ? 6.174 -6.686 -13.145 1.00 90.44 129 TYR A N 1
ATOM 1035 C CA . TYR A 1 129 ? 6.528 -5.389 -13.724 1.00 90.44 129 TYR A CA 1
ATOM 1036 C C . TYR A 1 129 ? 8.033 -5.107 -13.655 1.00 90.44 129 TYR A C 1
ATOM 1038 O O . TYR A 1 129 ? 8.623 -4.612 -14.611 1.00 90.44 129 TYR A O 1
ATOM 1046 N N . LYS A 1 130 ? 8.696 -5.468 -12.551 1.00 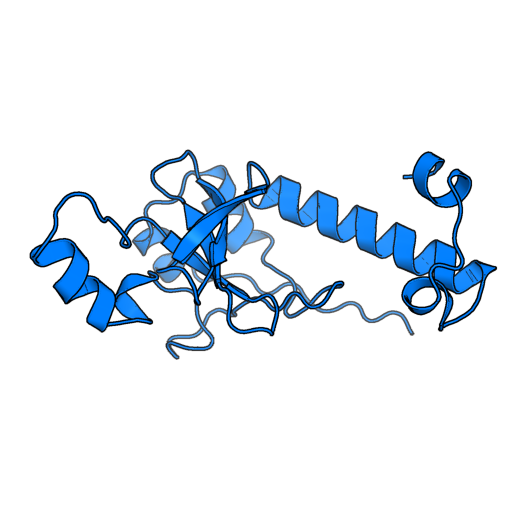88.50 130 LYS A N 1
ATOM 1047 C CA . LYS A 1 130 ? 10.153 -5.336 -12.442 1.00 88.50 130 LYS A CA 1
ATOM 1048 C C . LYS A 1 130 ? 10.874 -6.157 -13.512 1.00 88.50 130 LYS A C 1
ATOM 1050 O O . LYS A 1 130 ? 11.798 -5.643 -14.131 1.00 88.50 130 LYS A O 1
ATOM 1055 N N . LYS A 1 131 ? 10.449 -7.403 -13.745 1.00 88.94 131 LYS A N 1
ATOM 1056 C CA . LYS A 1 131 ? 11.037 -8.258 -14.789 1.00 88.94 131 LYS A CA 1
ATOM 1057 C C . LYS A 1 131 ? 10.827 -7.677 -16.184 1.00 88.94 131 LYS A C 1
ATOM 1059 O O . LYS A 1 131 ? 11.772 -7.675 -16.962 1.00 88.94 131 LYS A O 1
ATOM 1064 N N . PHE A 1 132 ? 9.634 -7.149 -16.458 1.00 90.81 132 PHE A N 1
ATOM 1065 C CA . PHE A 1 132 ? 9.338 -6.429 -17.698 1.00 90.81 132 PHE A CA 1
ATOM 1066 C C . PHE A 1 132 ? 10.285 -5.241 -17.909 1.00 90.81 132 PHE A C 1
ATOM 1068 O O . PHE A 1 132 ? 10.907 -5.099 -18.953 1.00 90.81 132 PHE A O 1
ATOM 1075 N N . VAL A 1 133 ? 10.444 -4.393 -16.891 1.00 89.88 133 VAL A N 1
ATOM 1076 C CA . VAL A 1 133 ? 11.353 -3.241 -16.962 1.00 89.88 133 VAL A CA 1
ATOM 1077 C C . VAL A 1 133 ? 12.792 -3.688 -17.214 1.00 89.88 133 VAL A C 1
ATOM 1079 O O . VAL A 1 133 ? 13.488 -3.100 -18.039 1.00 89.88 133 VAL A O 1
ATOM 1082 N N . GLU A 1 134 ? 13.242 -4.734 -16.521 1.00 89.31 134 GLU A N 1
ATOM 1083 C CA . GLU A 1 134 ? 14.584 -5.287 -16.689 1.00 89.31 134 GLU A CA 1
ATOM 1084 C C . GLU A 1 134 ? 14.808 -5.867 -18.096 1.00 89.31 134 GLU A C 1
ATOM 1086 O O . GLU A 1 134 ? 15.890 -5.655 -18.646 1.00 89.31 134 GLU A O 1
ATOM 1091 N N . SER A 1 135 ? 13.822 -6.550 -18.697 1.00 90.38 135 SER A N 1
ATOM 1092 C CA . SER A 1 135 ? 13.944 -7.095 -20.059 1.00 90.38 135 SER A CA 1
ATOM 1093 C C . SER A 1 135 ? 13.990 -5.988 -21.110 1.00 90.38 135 SER A C 1
ATOM 1095 O O . SER A 1 135 ? 14.926 -5.941 -21.906 1.00 90.38 135 SER A O 1
ATOM 1097 N N . VAL A 1 136 ? 13.068 -5.025 -21.041 1.00 91.69 136 VAL A N 1
ATOM 1098 C CA . VAL A 1 136 ? 13.028 -3.876 -21.958 1.00 91.69 136 VAL A CA 1
ATOM 1099 C C . VAL A 1 136 ? 14.328 -3.071 -21.897 1.00 91.69 136 VAL A C 1
ATOM 1101 O O . VAL A 1 136 ? 14.890 -2.718 -22.931 1.00 91.69 136 VAL A O 1
ATOM 1104 N N . ILE A 1 137 ? 14.851 -2.793 -20.697 1.00 91.75 137 ILE A N 1
ATOM 1105 C CA . ILE A 1 137 ? 16.115 -2.054 -20.547 1.00 91.75 137 ILE A CA 1
ATOM 1106 C C . ILE A 1 137 ? 17.301 -2.852 -21.100 1.00 91.75 137 ILE A C 1
ATOM 1108 O O . ILE A 1 137 ? 18.204 -2.267 -21.704 1.00 91.75 137 ILE A O 1
ATOM 1112 N N . LEU A 1 138 ? 17.322 -4.172 -20.889 1.00 91.44 138 LEU A N 1
ATOM 1113 C CA . LEU A 1 138 ? 18.398 -5.035 -21.371 1.00 91.44 138 LEU A CA 1
ATOM 1114 C C . LEU A 1 138 ? 18.487 -5.036 -22.903 1.00 91.44 138 LEU A C 1
ATOM 1116 O O . LEU A 1 138 ? 19.594 -5.049 -23.441 1.00 91.44 138 LEU A O 1
ATOM 1120 N N . GLU A 1 139 ? 17.345 -5.016 -23.585 1.00 91.50 139 GLU A N 1
ATOM 1121 C CA . GLU A 1 139 ? 17.268 -5.087 -25.047 1.00 91.50 139 GLU A CA 1
ATOM 1122 C C . GLU A 1 139 ? 17.386 -3.714 -25.713 1.00 91.50 139 GLU A C 1
ATOM 1124 O O . GLU A 1 139 ? 18.132 -3.548 -26.681 1.00 91.50 139 GLU A O 1
ATOM 1129 N N . ASN A 1 140 ? 16.699 -2.713 -25.160 1.00 93.06 140 ASN A N 1
ATOM 1130 C CA . ASN A 1 140 ? 16.442 -1.440 -25.834 1.00 93.06 140 ASN A CA 1
ATOM 1131 C C . ASN A 1 140 ? 17.151 -0.241 -25.176 1.00 93.06 140 ASN A C 1
ATOM 1133 O O . ASN A 1 140 ? 17.080 0.879 -25.689 1.00 93.06 140 ASN A O 1
ATOM 1137 N N . GLY A 1 141 ? 17.880 -0.471 -24.079 1.00 92.56 141 GLY A N 1
ATOM 1138 C CA . GLY A 1 141 ? 18.674 0.528 -23.364 1.00 92.56 141 GLY A CA 1
ATOM 1139 C C . GLY A 1 141 ? 17.939 1.208 -22.204 1.00 92.56 141 GLY A C 1
ATOM 1140 O O . GLY A 1 141 ? 16.732 1.078 -22.027 1.00 92.56 141 GLY A O 1
ATOM 1141 N N . GLU A 1 142 ? 18.678 1.971 -21.393 1.00 89.69 142 GLU A N 1
ATOM 1142 C CA . GLU A 1 142 ? 18.193 2.535 -20.116 1.00 89.69 142 GLU A CA 1
ATOM 1143 C C . GLU A 1 142 ? 16.966 3.452 -20.247 1.00 89.69 142 GLU A C 1
ATOM 1145 O O . GLU A 1 142 ? 16.135 3.505 -19.343 1.00 89.69 142 GLU A O 1
ATOM 1150 N N . SER A 1 143 ? 16.827 4.158 -21.371 1.00 91.31 143 SER A N 1
ATOM 1151 C CA . SER A 1 143 ? 15.707 5.075 -21.622 1.00 91.31 143 SER A CA 1
ATOM 1152 C C . SER A 1 143 ? 14.475 4.391 -22.220 1.00 91.31 143 SER A C 1
ATOM 1154 O O . SER A 1 143 ? 13.440 5.035 -22.355 1.00 91.31 143 SER A O 1
ATOM 1156 N N . ALA A 1 144 ? 14.540 3.093 -22.533 1.00 91.12 144 ALA A N 1
ATOM 1157 C CA . ALA A 1 144 ? 13.512 2.414 -23.315 1.00 91.12 144 ALA A CA 1
ATOM 1158 C C . ALA A 1 144 ? 12.115 2.452 -22.681 1.00 91.12 144 ALA A C 1
ATOM 1160 O O . ALA A 1 144 ? 11.130 2.646 -23.387 1.00 91.12 144 ALA A O 1
ATOM 1161 N N . ILE A 1 145 ? 12.017 2.348 -21.353 1.00 89.69 145 ILE A N 1
ATOM 1162 C CA . ILE A 1 145 ? 10.729 2.470 -20.653 1.00 89.69 145 ILE A CA 1
ATOM 1163 C C . ILE A 1 145 ? 10.145 3.882 -20.788 1.00 89.69 145 ILE A C 1
ATOM 1165 O O . ILE A 1 145 ? 8.950 4.027 -21.028 1.00 89.69 145 ILE A O 1
ATOM 1169 N N . LEU A 1 146 ? 10.976 4.922 -20.670 1.00 87.88 146 LEU A N 1
ATOM 1170 C CA . LEU A 1 146 ? 10.537 6.319 -20.774 1.00 87.88 146 LEU A CA 1
ATOM 1171 C C . LEU A 1 146 ? 10.156 6.689 -22.211 1.00 87.88 146 LEU A C 1
ATOM 1173 O O . LEU A 1 146 ? 9.174 7.396 -22.427 1.00 87.88 146 LEU A O 1
ATOM 1177 N N . ASP A 1 147 ? 10.898 6.164 -23.183 1.00 92.31 147 ASP A N 1
ATOM 1178 C CA . ASP A 1 147 ? 10.679 6.409 -24.610 1.00 92.31 147 ASP A CA 1
ATOM 1179 C C . ASP A 1 147 ? 9.578 5.516 -25.205 1.00 92.31 147 ASP A C 1
ATOM 1181 O O . ASP A 1 147 ? 9.285 5.610 -26.396 1.00 92.31 147 ASP A O 1
ATOM 1185 N N . SER A 1 148 ? 8.958 4.649 -24.392 1.00 89.75 148 SER A N 1
ATOM 1186 C CA . SER A 1 148 ? 8.006 3.624 -24.849 1.00 89.75 148 SER A CA 1
ATOM 1187 C C . SER A 1 148 ? 8.580 2.725 -25.954 1.00 89.75 148 SER A C 1
ATOM 1189 O O . SER A 1 148 ? 7.875 2.302 -26.866 1.00 89.75 148 SER A O 1
ATOM 1191 N N . ASN A 1 149 ? 9.883 2.453 -25.888 1.00 91.88 149 ASN A N 1
ATOM 1192 C CA . ASN A 1 149 ? 10.602 1.596 -26.820 1.00 91.88 149 ASN A CA 1
ATOM 1193 C C . ASN A 1 149 ? 10.505 0.131 -26.366 1.00 91.88 149 ASN A C 1
ATOM 1195 O O . ASN A 1 149 ? 11.482 -0.461 -25.909 1.00 91.88 149 ASN A O 1
ATOM 1199 N N . PHE A 1 150 ? 9.297 -0.416 -26.429 1.00 89.56 150 PHE A N 1
ATOM 1200 C CA . PHE A 1 150 ? 8.969 -1.820 -26.192 1.00 89.56 150 PHE A CA 1
ATOM 1201 C C . PHE A 1 150 ? 7.750 -2.193 -27.040 1.00 89.56 150 PHE A C 1
ATOM 1203 O O . PHE A 1 150 ? 6.987 -1.322 -27.461 1.00 89.56 150 PHE A O 1
ATOM 1210 N N . ASP A 1 151 ? 7.576 -3.479 -27.312 1.00 87.81 151 ASP A N 1
ATOM 1211 C CA . ASP A 1 151 ? 6.486 -4.005 -28.135 1.00 87.81 151 ASP A CA 1
ATOM 1212 C C . ASP A 1 151 ? 5.755 -5.159 -27.435 1.00 87.81 151 ASP A C 1
ATOM 1214 O O . ASP A 1 151 ? 6.085 -5.538 -26.309 1.00 87.81 151 ASP A O 1
ATOM 1218 N N . ASP A 1 152 ? 4.746 -5.711 -28.110 1.00 86.44 152 ASP A N 1
ATOM 1219 C CA . ASP A 1 152 ? 3.895 -6.777 -27.576 1.00 86.44 152 ASP A CA 1
ATOM 1220 C C . ASP A 1 152 ? 4.687 -8.039 -27.189 1.00 86.44 152 ASP A C 1
ATOM 1222 O O . ASP A 1 152 ? 4.273 -8.752 -26.279 1.00 86.44 152 ASP A O 1
ATOM 1226 N N . VAL A 1 153 ? 5.863 -8.287 -27.785 1.00 82.00 153 VAL A N 1
ATOM 1227 C CA . VAL A 1 153 ? 6.708 -9.444 -27.432 1.00 82.00 153 VAL A CA 1
ATOM 1228 C C . VAL A 1 153 ? 7.154 -9.359 -25.973 1.00 82.00 153 VAL A C 1
ATOM 1230 O O . VAL A 1 153 ? 7.125 -10.355 -25.257 1.00 82.00 153 VAL A O 1
ATOM 1233 N N . HIS A 1 154 ? 7.476 -8.156 -25.498 1.00 77.12 154 HIS A N 1
ATOM 1234 C CA . HIS A 1 154 ? 7.877 -7.936 -24.111 1.00 77.12 154 HIS A CA 1
ATOM 1235 C C . HIS A 1 154 ? 6.719 -8.169 -23.125 1.00 77.12 154 HIS A C 1
ATOM 1237 O O . HIS A 1 154 ? 6.962 -8.472 -21.957 1.00 77.12 154 HIS A O 1
ATOM 1243 N N . PHE A 1 155 ? 5.467 -8.024 -23.575 1.00 74.94 155 PHE A N 1
ATOM 1244 C CA . PHE A 1 155 ? 4.277 -8.331 -22.778 1.00 74.94 155 PHE A CA 1
ATOM 1245 C C . PHE A 1 155 ? 3.920 -9.818 -22.809 1.00 74.94 155 PHE A C 1
ATOM 1247 O O . PHE A 1 155 ? 3.511 -10.360 -21.786 1.00 74.94 155 PHE A O 1
ATOM 1254 N N . ASP A 1 156 ? 4.080 -10.472 -23.959 1.00 78.31 156 ASP A N 1
ATOM 1255 C CA . ASP A 1 156 ? 3.764 -11.892 -24.146 1.00 78.31 156 ASP A CA 1
ATOM 1256 C C . ASP A 1 156 ? 4.694 -12.822 -23.342 1.00 78.31 156 ASP A C 1
ATOM 1258 O O . ASP A 1 156 ? 4.357 -13.982 -23.095 1.00 78.31 156 ASP A O 1
ATOM 1262 N N . GLU A 1 157 ? 5.854 -12.321 -22.914 1.00 73.56 157 GLU A N 1
ATOM 1263 C CA . GLU A 1 157 ? 6.827 -13.042 -22.086 1.00 73.56 157 GLU A CA 1
ATOM 1264 C C . GLU A 1 157 ? 6.593 -12.915 -20.563 1.00 73.56 157 GLU A C 1
ATOM 1266 O O . GLU A 1 157 ? 7.368 -13.483 -19.782 1.00 73.56 157 GLU A O 1
ATOM 1271 N N . LEU A 1 158 ? 5.542 -12.197 -20.129 1.00 69.38 158 LEU A N 1
ATOM 1272 C CA . LEU A 1 158 ? 5.201 -11.979 -18.710 1.00 69.38 158 LEU A CA 1
ATOM 1273 C C . LEU A 1 158 ? 4.562 -13.180 -17.999 1.00 69.38 158 LEU A C 1
ATOM 1275 O O . LEU A 1 158 ? 3.695 -13.870 -18.582 1.00 69.38 158 LEU A O 1
#

Foldseek 3Di:
DPPPQAFAAEDLVVLVVLQADPVQSCCRHPPHHGCDAPPQKGFAHHDPPLVRHKDFPCVNVVVVVVVCVVPVVDDRRQWTFGTASNPPWTFTFRRVLNRFTWTFDPVPVGDTDGDGGHPVVVVVVRVLVVVLQVVQCVVPNDCCVVVVVDDCVSVVVD

Organism: NCBI:txid2704465

pLDDT: mean 91.81, std 9.74, range [35.59, 98.69]

Secondary structure (DSSP, 8-state):
----PPEE---HHHHHTTT--HHHHHHHHHT-EESEETTTEEE-BS-SSTTTB-EEHHHHSTHHHHHHHH-TT---TTEEEEEE-SSSPEEEEETTTTTEEEEEETTTTTEEEEEESSHHHHHHHHHHHHHHHHHHHHHH-TTTTTTT---HHHHHT-

Sequence (158 aa):
MKDHTPLSTFSVDRVRSFQLNKLTFDFLVNIGLPNECAPFLSFFEDSDEIYKGIFKLSDVYGFLKDIQEENSNYSFDQYIIIGSDVSGNPIAINTKKDCIIEWLDHEDLFSAQFMNSSIQQMGECIVVYKKFVESVILENGESAILDSNFDDVHFDEL

Radius of gyration: 17.21 Å; chains: 1; bounding box: 46×30×46 Å